Protein AF-J1RVV0-F1 (afdb_monomer_lite)

Foldseek 3Di:
DQWDWAFDDPDPQKTKTFTDGDPCVVVCVVLLVQCVVCVVVVPPVSNVVSQVVVLVVQDWDADPDDGDIDGFNGWHDDPRIIMTGD

Sequence (86 aa):
MIGTLFCIEIDQPWFRCEFALAEGWGKVGDLFAAQAAATDSGDQEALMHAIGAVRNLELNLHPQEGDEIIKPIMIQIRGDRANFRY

Radius of gyration: 12.61 Å; chains: 1; bounding box: 30×20×29 Å

pLDDT: mean 96.1, std 1.91, range [88.94, 98.31]

Secondary structure (DSSP, 8-state):
--EEEEEEEEETTEEEEEEEE-GGGGGTHHHHHHHHHHHHHT-HHHHHHHHHHHHTT---BPPSSSS--B--SEEEEETTEEEEE-

Structure (mmCIF, N/CA/C/O backbone):
data_AF-J1RVV0-F1
#
_entry.id   AF-J1RVV0-F1
#
loop_
_atom_site.group_PDB
_atom_site.id
_atom_site.type_symbol
_atom_site.label_atom_id
_atom_site.label_alt_id
_atom_site.label_comp_id
_atom_site.label_asym_id
_atom_site.label_entity_id
_atom_site.label_seq_id
_atom_site.pdbx_PDB_ins_code
_atom_site.Cartn_x
_atom_site.Cartn_y
_atom_site.Cartn_z
_atom_site.occupancy
_atom_site.B_iso_or_equiv
_atom_sit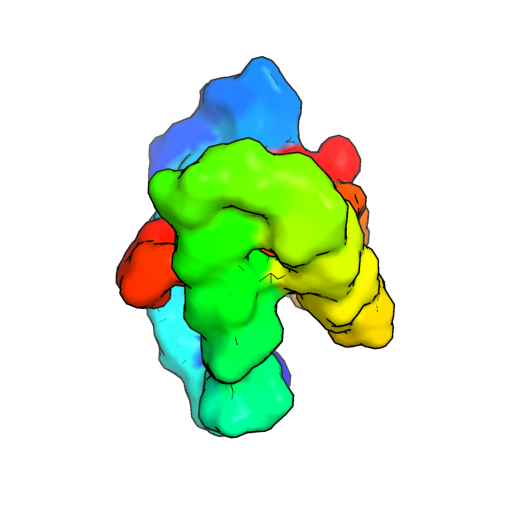e.auth_seq_id
_atom_site.auth_comp_id
_atom_site.auth_asym_id
_atom_site.auth_atom_id
_atom_site.pdbx_PDB_model_num
ATOM 1 N N . MET A 1 1 ? -14.308 0.435 -0.509 1.00 91.69 1 MET A N 1
ATOM 2 C CA . MET A 1 1 ? -13.248 -0.066 0.392 1.00 91.69 1 MET A CA 1
ATOM 3 C C . MET A 1 1 ? -12.290 -0.932 -0.414 1.00 91.69 1 MET A C 1
ATOM 5 O O . MET A 1 1 ? -12.774 -1.732 -1.206 1.00 91.69 1 MET A O 1
ATOM 9 N N . ILE A 1 2 ? -10.974 -0.746 -0.269 1.00 95.75 2 ILE A N 1
ATOM 10 C CA . ILE A 1 2 ? -9.956 -1.513 -1.023 1.00 95.75 2 ILE A CA 1
ATOM 11 C C . ILE A 1 2 ? -9.270 -2.598 -0.182 1.00 95.75 2 ILE A C 1
ATOM 13 O O . ILE A 1 2 ? -8.744 -3.554 -0.740 1.00 95.75 2 ILE A O 1
ATOM 17 N N . GLY A 1 3 ? -9.325 -2.477 1.144 1.00 97.31 3 GLY A N 1
ATOM 18 C CA . GLY A 1 3 ? -8.834 -3.473 2.085 1.00 97.31 3 GLY A CA 1
ATOM 19 C C . GLY A 1 3 ? -8.800 -2.940 3.514 1.00 97.31 3 GLY A C 1
ATOM 20 O O . GLY A 1 3 ? -9.243 -1.816 3.767 1.00 97.31 3 GLY A O 1
ATOM 21 N N . THR A 1 4 ? -8.273 -3.758 4.416 1.00 97.88 4 THR A N 1
ATOM 22 C CA . THR A 1 4 ? -8.114 -3.485 5.849 1.00 97.88 4 THR A CA 1
ATOM 23 C C . THR A 1 4 ? -6.640 -3.573 6.219 1.00 97.88 4 THR A C 1
ATOM 25 O O . THR A 1 4 ? -5.947 -4.477 5.753 1.00 97.88 4 THR A O 1
ATOM 28 N N . LEU A 1 5 ? -6.177 -2.655 7.068 1.00 97.81 5 LEU A N 1
ATOM 29 C CA . LEU A 1 5 ? -4.840 -2.686 7.653 1.00 97.81 5 LEU A CA 1
ATOM 30 C C . LEU A 1 5 ? -4.917 -3.146 9.108 1.00 97.81 5 LEU A C 1
ATOM 32 O O . LEU A 1 5 ? -5.702 -2.605 9.884 1.00 97.81 5 LEU A O 1
ATOM 36 N N . PHE A 1 6 ? -4.062 -4.092 9.478 1.00 97.38 6 PHE A N 1
ATOM 37 C CA . PHE A 1 6 ? -3.865 -4.522 10.859 1.00 97.38 6 PHE A CA 1
ATOM 38 C C . PHE A 1 6 ? -2.478 -4.077 11.305 1.00 97.38 6 PHE A C 1
ATOM 40 O O . PHE A 1 6 ? -1.482 -4.632 10.848 1.00 97.38 6 PHE A O 1
ATOM 47 N N . CYS A 1 7 ? -2.399 -3.044 12.147 1.00 95.94 7 CYS A N 1
ATOM 48 C CA . CYS A 1 7 ? -1.120 -2.521 12.622 1.00 95.94 7 CYS A CA 1
ATOM 49 C C . CYS A 1 7 ? -0.427 -3.546 13.529 1.00 95.94 7 CYS A C 1
ATOM 51 O O . CYS A 1 7 ? -0.979 -3.944 14.551 1.00 95.94 7 CYS A O 1
ATOM 53 N N . ILE A 1 8 ? 0.785 -3.950 13.151 1.00 97.62 8 ILE A N 1
ATOM 54 C CA . ILE A 1 8 ? 1.602 -4.928 13.881 1.00 97.62 8 ILE A CA 1
ATOM 55 C C . ILE A 1 8 ? 2.657 -4.207 14.716 1.00 97.62 8 ILE A C 1
ATOM 57 O O . ILE A 1 8 ? 2.901 -4.558 15.865 1.00 97.62 8 ILE A O 1
ATOM 61 N N . GLU A 1 9 ? 3.301 -3.205 14.119 1.00 96.75 9 GLU A N 1
ATOM 62 C CA . GLU A 1 9 ? 4.460 -2.526 14.686 1.00 96.75 9 GLU A CA 1
ATOM 63 C C . GLU A 1 9 ? 4.462 -1.056 14.265 1.00 96.75 9 GLU A C 1
ATOM 65 O O . GLU A 1 9 ? 4.096 -0.711 13.138 1.00 96.75 9 GLU A O 1
ATOM 70 N N . ILE A 1 10 ? 4.906 -0.195 15.178 1.00 96.44 10 ILE A N 1
ATOM 71 C CA . ILE A 1 10 ? 5.122 1.227 14.928 1.00 96.44 10 ILE A CA 1
ATOM 72 C C . ILE A 1 10 ? 6.626 1.486 15.037 1.00 96.44 10 ILE A C 1
ATOM 74 O O . ILE A 1 10 ? 7.191 1.448 16.127 1.00 96.44 10 ILE A O 1
ATOM 78 N N . ASP A 1 11 ? 7.251 1.761 13.897 1.00 93.62 11 ASP A N 1
ATOM 79 C CA . ASP A 1 11 ? 8.673 2.066 13.729 1.00 93.62 11 ASP A CA 1
ATOM 80 C C . ASP A 1 11 ? 8.793 3.445 13.076 1.00 93.62 11 ASP A C 1
ATOM 82 O O . ASP A 1 11 ? 8.915 3.583 11.858 1.00 93.62 11 ASP A O 1
ATOM 86 N N . GLN A 1 12 ? 8.620 4.483 13.894 1.00 92.12 12 GLN A N 1
ATOM 87 C CA . GLN A 1 12 ? 8.412 5.856 13.433 1.00 92.12 12 GLN A CA 1
ATOM 88 C C . GLN A 1 12 ? 9.463 6.292 12.384 1.00 92.12 12 GLN A C 1
ATOM 90 O O . GLN A 1 12 ? 10.663 6.129 12.609 1.00 92.12 12 GLN A O 1
ATOM 95 N N . PRO A 1 13 ? 9.042 6.879 11.242 1.00 95.19 13 PRO A N 1
ATOM 96 C CA . PRO A 1 13 ? 7.693 7.386 10.953 1.00 95.19 13 PRO A CA 1
ATOM 97 C C . PRO A 1 13 ? 6.717 6.338 10.385 1.00 95.19 13 PRO A C 1
ATOM 99 O O . PRO A 1 13 ? 5.646 6.700 9.906 1.00 95.19 13 PRO A O 1
ATOM 102 N N . TRP A 1 14 ? 7.091 5.059 10.360 1.00 97.38 14 TRP A N 1
ATOM 103 C CA . TRP A 1 14 ? 6.348 4.006 9.680 1.00 97.38 14 TRP A CA 1
ATOM 104 C C . TRP A 1 14 ? 5.445 3.201 10.608 1.00 97.38 14 TRP A C 1
ATOM 106 O O . TRP A 1 14 ? 5.815 2.804 11.709 1.00 97.38 14 TRP A O 1
ATOM 116 N N . PHE A 1 15 ? 4.272 2.880 10.085 1.00 97.75 15 PHE A N 1
ATOM 117 C CA . PHE A 1 15 ? 3.347 1.902 10.630 1.00 97.75 15 PHE A CA 1
ATOM 118 C C . PHE A 1 15 ? 3.421 0.672 9.740 1.00 97.75 15 PHE A C 1
ATOM 120 O O . PHE A 1 15 ? 3.157 0.763 8.537 1.00 97.75 15 PHE A O 1
ATOM 127 N N . ARG A 1 16 ? 3.810 -0.464 10.319 1.00 98.00 16 ARG A N 1
ATOM 128 C CA . ARG A 1 16 ? 3.899 -1.747 9.621 1.00 98.00 16 ARG A CA 1
ATOM 129 C C . ARG A 1 16 ? 2.631 -2.537 9.881 1.00 98.00 16 ARG A C 1
ATOM 131 O O . ARG A 1 16 ? 2.206 -2.694 11.028 1.00 98.00 16 ARG A O 1
ATOM 138 N N . CYS A 1 17 ? 2.012 -3.023 8.816 1.00 98.19 17 CYS A N 1
ATOM 139 C CA . CYS A 1 17 ? 0.696 -3.636 8.864 1.00 98.19 17 CYS A CA 1
ATOM 140 C C . CYS A 1 17 ? 0.627 -4.940 8.068 1.00 98.19 17 CYS A C 1
ATOM 142 O O . CYS A 1 17 ? 1.357 -5.143 7.094 1.00 98.19 17 CYS A O 1
ATOM 144 N N . GLU A 1 18 ? -0.322 -5.792 8.444 1.00 98.31 18 GLU A N 1
ATOM 145 C CA . GLU A 1 18 ? -0.885 -6.785 7.528 1.00 98.31 18 GLU A CA 1
ATOM 146 C C . GLU A 1 18 ? -2.013 -6.144 6.729 1.00 98.31 18 GLU A C 1
ATOM 148 O O . GLU A 1 18 ? -2.718 -5.259 7.220 1.00 98.31 18 GLU A O 1
ATOM 153 N N . PHE A 1 19 ? -2.172 -6.586 5.489 1.00 98.31 19 PHE A N 1
ATOM 154 C CA . PHE A 1 19 ? -3.186 -6.109 4.571 1.00 98.31 19 PHE A CA 1
ATOM 155 C C . PHE A 1 19 ? -4.110 -7.252 4.171 1.00 98.31 19 PHE A C 1
ATOM 157 O O . PHE A 1 19 ? -3.683 -8.244 3.583 1.00 98.31 19 PHE A O 1
ATOM 164 N N . ALA A 1 20 ? -5.399 -7.073 4.443 1.00 98.12 20 ALA A N 1
ATOM 165 C CA . ALA A 1 20 ? -6.446 -7.923 3.902 1.00 98.12 20 ALA A CA 1
ATOM 166 C C . ALA A 1 20 ? -7.150 -7.189 2.761 1.00 98.12 20 ALA A C 1
ATOM 168 O O . ALA A 1 20 ? -7.741 -6.127 2.967 1.00 98.12 20 ALA A O 1
ATOM 169 N N . LEU A 1 21 ? -7.100 -7.760 1.560 1.00 97.00 21 LEU A N 1
ATOM 170 C CA . LEU A 1 21 ? -7.775 -7.213 0.385 1.00 97.00 21 LEU A CA 1
ATOM 171 C C . LEU A 1 21 ? -9.304 -7.209 0.548 1.00 97.00 21 LEU A C 1
ATOM 173 O O . LEU A 1 21 ? -9.879 -8.074 1.207 1.00 97.00 21 LEU A O 1
ATOM 177 N N . ALA A 1 22 ? -9.963 -6.247 -0.096 1.00 96.81 22 ALA A N 1
ATOM 178 C CA . ALA A 1 22 ? -11.419 -6.188 -0.224 1.00 96.81 22 ALA A CA 1
ATOM 179 C C . ALA A 1 22 ? -11.836 -6.098 -1.701 1.00 96.81 22 ALA A C 1
ATOM 181 O O . ALA A 1 22 ? -11.000 -5.958 -2.592 1.00 96.81 22 ALA A O 1
ATOM 182 N N . GLU A 1 23 ? -13.142 -6.125 -1.970 1.00 95.69 23 GLU A N 1
ATOM 183 C CA . GLU A 1 23 ? -13.712 -6.123 -3.329 1.00 95.69 23 GLU A CA 1
ATOM 184 C C . GLU A 1 23 ? -13.193 -4.973 -4.217 1.00 95.69 23 GLU A C 1
ATOM 186 O O . GLU A 1 23 ? -12.971 -5.147 -5.414 1.00 95.69 23 GLU A O 1
ATOM 191 N N . GLY A 1 24 ? -12.928 -3.797 -3.637 1.00 95.31 24 GLY A N 1
ATOM 192 C CA . GLY A 1 24 ? -12.415 -2.642 -4.377 1.00 95.31 24 GLY A CA 1
ATOM 193 C C . GLY A 1 24 ? -10.953 -2.750 -4.824 1.00 95.31 24 GLY A C 1
ATOM 194 O O . GLY A 1 24 ? -10.515 -1.909 -5.609 1.00 95.31 24 GLY A O 1
ATOM 195 N N . TRP A 1 25 ? -10.201 -3.751 -4.353 1.00 97.06 25 TRP A N 1
ATOM 196 C CA . TRP A 1 25 ? -8.770 -3.901 -4.636 1.00 97.06 25 TRP A CA 1
ATOM 197 C C . TRP A 1 25 ? -8.464 -3.996 -6.133 1.00 97.06 25 TRP A C 1
ATOM 199 O O . TRP A 1 25 ? -7.530 -3.355 -6.610 1.00 97.06 25 TRP A O 1
ATOM 209 N N . GLY A 1 26 ? -9.294 -4.714 -6.897 1.00 96.25 26 GLY A N 1
ATOM 210 C CA . GLY A 1 26 ? -9.074 -4.940 -8.331 1.00 96.25 26 GLY A CA 1
ATOM 211 C C . GLY A 1 26 ? -9.015 -3.666 -9.185 1.00 96.25 26 GLY A C 1
ATOM 212 O O . GLY A 1 26 ? -8.547 -3.717 -10.313 1.00 96.25 26 GLY A O 1
ATOM 213 N N . LYS A 1 27 ? -9.453 -2.514 -8.660 1.00 96.00 27 LYS A N 1
ATOM 214 C CA . LYS A 1 27 ? -9.391 -1.217 -9.356 1.00 96.00 27 LYS A CA 1
ATOM 215 C C . LYS A 1 27 ? -8.061 -0.483 -9.178 1.00 96.00 27 LYS A C 1
ATOM 217 O O . LYS A 1 27 ? -7.792 0.454 -9.921 1.00 96.00 27 LYS A O 1
ATOM 222 N N . VAL A 1 28 ? -7.280 -0.846 -8.161 1.00 96.81 28 VAL A N 1
ATOM 223 C CA . VAL A 1 28 ? -6.075 -0.105 -7.747 1.00 96.81 28 VAL A CA 1
ATOM 224 C C . VAL A 1 28 ? -4.851 -0.995 -7.551 1.00 96.81 28 VAL A C 1
ATOM 226 O O . VAL A 1 28 ? -3.747 -0.470 -7.437 1.00 96.81 28 VAL A O 1
ATOM 229 N N . GLY A 1 29 ? -5.020 -2.321 -7.519 1.00 96.94 29 GLY A N 1
ATOM 230 C CA . GLY A 1 29 ? -3.943 -3.272 -7.244 1.00 96.94 29 GLY A CA 1
ATOM 231 C C . GLY A 1 29 ? -2.735 -3.106 -8.165 1.00 96.94 29 GLY A C 1
ATOM 232 O O . GLY A 1 29 ? -1.605 -3.149 -7.686 1.00 96.94 29 GLY A O 1
ATOM 233 N N . ASP A 1 30 ? -2.960 -2.801 -9.445 1.00 97.50 30 ASP A N 1
ATOM 234 C CA . ASP A 1 30 ? -1.886 -2.582 -10.422 1.00 97.50 30 ASP A CA 1
ATOM 235 C C . ASP A 1 30 ? -1.010 -1.366 -10.085 1.00 97.50 30 ASP A C 1
ATOM 237 O O . ASP A 1 30 ? 0.194 -1.382 -10.335 1.00 97.50 30 ASP A O 1
ATOM 241 N N . LEU A 1 31 ? -1.572 -0.328 -9.455 1.00 97.88 31 LEU A N 1
ATOM 242 C CA . LEU A 1 31 ? -0.807 0.848 -9.025 1.00 97.88 31 LEU A CA 1
ATOM 243 C C . LEU A 1 31 ? 0.138 0.502 -7.871 1.00 97.88 31 LEU A C 1
ATOM 245 O O . LEU A 1 31 ? 1.291 0.933 -7.857 1.00 97.88 31 LEU A O 1
ATOM 249 N N . PHE A 1 32 ? -0.327 -0.317 -6.927 1.00 97.75 32 PHE A N 1
ATOM 250 C CA . PHE A 1 32 ? 0.505 -0.815 -5.831 1.00 97.75 32 PHE A CA 1
ATOM 251 C C . PHE A 1 32 ? 1.546 -1.829 -6.314 1.00 97.75 32 PHE A C 1
ATOM 253 O O . PHE A 1 32 ? 2.690 -1.788 -5.863 1.00 97.75 32 PHE A O 1
ATOM 260 N N . ALA A 1 33 ? 1.196 -2.682 -7.280 1.00 97.12 33 ALA A N 1
ATOM 261 C CA . ALA A 1 33 ? 2.144 -3.589 -7.920 1.00 97.12 33 ALA A CA 1
ATOM 262 C C . ALA A 1 33 ? 3.253 -2.817 -8.656 1.00 97.12 33 ALA A C 1
ATOM 264 O O . ALA A 1 33 ? 4.431 -3.136 -8.495 1.00 97.12 33 ALA A O 1
ATOM 265 N N . ALA A 1 34 ? 2.901 -1.756 -9.390 1.00 96.94 34 ALA A N 1
ATOM 266 C CA . ALA A 1 34 ? 3.869 -0.876 -10.042 1.00 96.94 34 ALA A CA 1
ATOM 267 C C . ALA A 1 34 ? 4.781 -0.168 -9.027 1.00 96.94 34 ALA A C 1
ATOM 269 O O . ALA A 1 34 ? 5.989 -0.084 -9.234 1.00 96.94 34 ALA A O 1
ATOM 270 N N . GLN A 1 35 ? 4.231 0.290 -7.899 1.00 97.44 35 GLN A N 1
ATOM 271 C CA . GLN A 1 35 ? 5.014 0.893 -6.818 1.00 97.44 35 GLN A CA 1
ATOM 272 C C . GLN A 1 35 ? 5.995 -0.101 -6.180 1.00 97.44 35 GLN A C 1
ATOM 274 O O . GLN A 1 35 ? 7.142 0.264 -5.908 1.00 97.44 35 GLN A O 1
ATOM 279 N N . ALA A 1 36 ? 5.571 -1.348 -5.960 1.00 96.06 36 ALA A N 1
ATOM 280 C CA . ALA A 1 36 ? 6.437 -2.407 -5.452 1.00 96.06 36 ALA A CA 1
ATOM 281 C C . ALA A 1 36 ? 7.574 -2.706 -6.441 1.00 96.06 36 ALA A C 1
ATOM 283 O O . ALA A 1 36 ? 8.740 -2.626 -6.064 1.00 96.06 36 ALA A O 1
ATOM 284 N N . ALA A 1 37 ? 7.246 -2.920 -7.718 1.00 96.69 37 ALA A N 1
ATOM 285 C CA . ALA A 1 37 ? 8.231 -3.188 -8.763 1.00 96.69 37 ALA A CA 1
ATOM 286 C C . ALA A 1 37 ? 9.243 -2.042 -8.929 1.00 96.69 37 ALA A C 1
ATOM 288 O O . ALA A 1 37 ? 10.445 -2.286 -9.025 1.00 96.69 37 ALA A O 1
ATOM 289 N N . ALA A 1 38 ? 8.781 -0.787 -8.905 1.00 96.12 38 ALA A N 1
ATOM 290 C CA . ALA A 1 38 ? 9.660 0.377 -8.971 1.00 96.12 38 ALA A CA 1
ATOM 291 C C . ALA A 1 38 ? 10.598 0.450 -7.756 1.00 96.12 38 ALA A C 1
ATOM 293 O O . ALA A 1 38 ? 11.788 0.718 -7.909 1.00 96.12 38 ALA A O 1
ATOM 294 N N . THR A 1 39 ? 10.088 0.135 -6.561 1.00 93.56 39 THR A N 1
ATOM 295 C CA . THR A 1 39 ? 10.912 0.066 -5.347 1.00 93.56 39 THR A CA 1
ATOM 296 C C . THR A 1 39 ? 12.005 -0.995 -5.471 1.00 93.56 39 THR A C 1
ATOM 298 O O . THR A 1 39 ? 13.158 -0.717 -5.154 1.00 93.56 39 THR A O 1
ATOM 301 N N . ASP A 1 40 ? 11.658 -2.184 -5.964 1.00 94.88 40 ASP A N 1
ATOM 302 C CA . ASP A 1 40 ? 12.595 -3.305 -6.093 1.00 94.88 40 ASP A CA 1
ATOM 303 C C . ASP A 1 40 ? 13.637 -3.065 -7.198 1.00 94.88 40 ASP A C 1
ATOM 305 O O . ASP A 1 40 ? 14.771 -3.530 -7.102 1.00 94.88 40 ASP A O 1
ATOM 309 N N . SER A 1 41 ? 13.278 -2.296 -8.231 1.00 96.19 41 SER A N 1
ATOM 310 C CA . SER A 1 41 ? 14.187 -1.936 -9.325 1.00 96.19 41 SER A CA 1
ATOM 311 C C . SER A 1 41 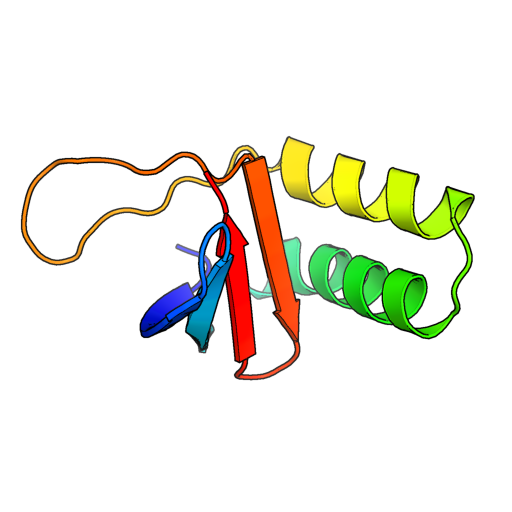? 15.265 -0.916 -8.937 1.00 96.19 41 SER A C 1
ATOM 313 O O . SER A 1 41 ? 16.289 -0.824 -9.611 1.00 96.19 41 SER A O 1
ATOM 315 N N . GLY A 1 42 ? 15.037 -0.124 -7.882 1.00 94.25 42 GLY A N 1
ATOM 316 C CA . GLY A 1 42 ? 15.899 1.005 -7.515 1.00 94.25 42 GLY A CA 1
ATOM 317 C C . GLY A 1 42 ? 15.832 2.204 -8.474 1.00 94.25 42 GLY A C 1
ATOM 318 O O . GLY A 1 42 ? 16.547 3.185 -8.261 1.00 94.25 42 GLY A O 1
ATOM 319 N N . ASP A 1 43 ? 14.980 2.157 -9.502 1.00 95.56 43 ASP A N 1
ATOM 320 C CA . ASP A 1 43 ? 14.741 3.267 -10.421 1.00 95.56 43 ASP A CA 1
ATOM 321 C C . ASP A 1 43 ? 13.993 4.394 -9.696 1.00 95.56 43 ASP A C 1
ATOM 323 O O . ASP A 1 43 ? 12.808 4.293 -9.361 1.00 95.56 43 ASP A O 1
ATOM 327 N N . GLN A 1 44 ? 14.711 5.486 -9.434 1.00 95.19 44 GLN A N 1
ATOM 328 C CA . GLN A 1 44 ? 14.175 6.627 -8.699 1.00 95.19 44 GLN A CA 1
ATOM 329 C C . GLN A 1 44 ? 13.068 7.356 -9.462 1.00 95.19 44 GLN A C 1
ATOM 331 O O . GLN A 1 44 ? 12.128 7.847 -8.836 1.00 95.19 44 GLN A O 1
ATOM 336 N N 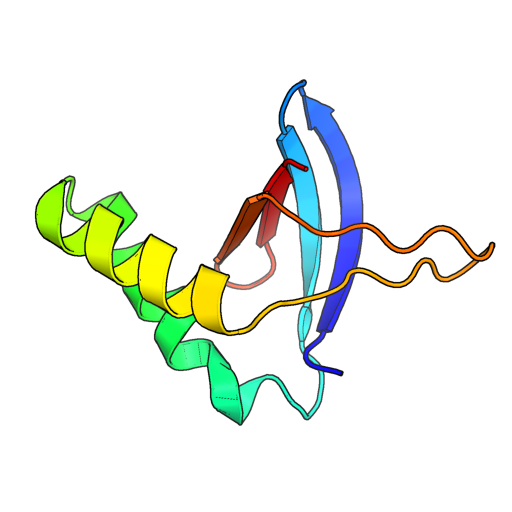. GLU A 1 45 ? 13.153 7.434 -10.789 1.00 96.56 45 GLU A N 1
ATOM 337 C CA . GLU A 1 45 ? 12.151 8.115 -11.606 1.00 96.56 45 GLU A CA 1
ATOM 338 C C . GLU A 1 45 ? 10.857 7.300 -11.626 1.00 96.56 45 GLU A C 1
ATOM 340 O O . GLU A 1 45 ? 9.787 7.818 -11.287 1.00 96.56 45 GLU A O 1
ATOM 345 N N . ALA A 1 46 ? 10.963 5.995 -11.891 1.00 95.94 46 ALA A N 1
ATOM 346 C CA . ALA A 1 46 ? 9.827 5.079 -11.833 1.00 95.94 46 ALA A CA 1
ATOM 347 C C . ALA A 1 46 ? 9.174 5.073 -10.442 1.00 95.94 46 ALA A C 1
ATOM 349 O O . ALA A 1 46 ? 7.945 5.100 -10.326 1.00 95.94 46 ALA A O 1
ATOM 350 N N . LEU A 1 47 ? 9.983 5.101 -9.378 1.00 95.50 47 LEU A N 1
ATOM 351 C CA . LEU A 1 47 ? 9.486 5.143 -8.007 1.00 95.50 47 LEU A CA 1
ATOM 352 C C . LEU A 1 47 ? 8.725 6.443 -7.719 1.00 95.50 47 LEU A C 1
ATOM 354 O O . LEU A 1 47 ? 7.637 6.393 -7.143 1.00 95.50 47 LEU A O 1
ATOM 358 N N . MET A 1 48 ? 9.244 7.599 -8.145 1.00 96.12 48 MET A N 1
ATOM 359 C CA . MET A 1 48 ? 8.545 8.881 -7.995 1.00 96.12 48 MET A CA 1
ATOM 360 C C . MET A 1 48 ? 7.202 8.891 -8.732 1.00 96.12 48 MET A C 1
ATOM 362 O O . MET A 1 48 ? 6.198 9.335 -8.165 1.00 96.12 48 MET A O 1
ATOM 366 N N . HIS A 1 49 ? 7.153 8.360 -9.956 1.00 97.44 49 HIS A N 1
ATOM 367 C CA . HIS A 1 49 ? 5.909 8.243 -10.716 1.00 97.44 49 HIS A CA 1
ATOM 368 C C . HIS A 1 49 ? 4.895 7.323 -10.033 1.00 97.44 49 HIS A C 1
ATOM 370 O O . HIS A 1 49 ? 3.732 7.704 -9.876 1.00 97.44 49 HIS A O 1
ATOM 376 N N . ALA A 1 50 ? 5.325 6.147 -9.572 1.00 97.50 50 ALA A N 1
ATOM 377 C CA . ALA A 1 50 ? 4.440 5.190 -8.917 1.00 97.50 50 ALA A CA 1
ATOM 378 C C . ALA A 1 50 ? 3.920 5.704 -7.563 1.00 97.50 50 ALA A C 1
ATOM 380 O O . ALA A 1 50 ? 2.733 5.570 -7.261 1.00 97.50 50 ALA A O 1
ATOM 381 N N . ILE A 1 51 ? 4.772 6.369 -6.771 1.00 95.75 51 ILE A N 1
ATOM 382 C CA . ILE A 1 51 ? 4.351 7.062 -5.544 1.00 95.75 51 ILE A CA 1
ATOM 383 C C . ILE A 1 51 ? 3.304 8.132 -5.868 1.00 95.75 51 ILE A C 1
ATOM 385 O O . ILE A 1 51 ? 2.284 8.210 -5.185 1.00 95.75 51 ILE A O 1
ATOM 389 N N . GLY A 1 52 ? 3.532 8.940 -6.908 1.00 97.00 52 GLY A N 1
ATOM 390 C CA . GLY A 1 52 ? 2.583 9.961 -7.348 1.00 97.00 52 GLY A CA 1
ATOM 391 C C . GLY A 1 52 ?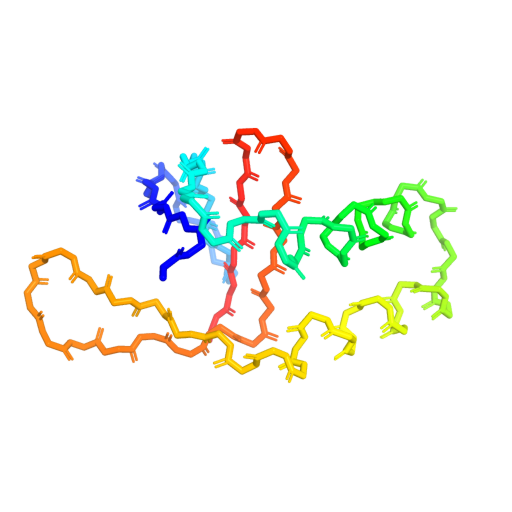 1.228 9.371 -7.738 1.00 97.00 52 GLY A C 1
ATOM 392 O O . GLY A 1 52 ? 0.196 9.882 -7.310 1.00 97.00 52 GLY A O 1
ATOM 393 N N . ALA A 1 53 ? 1.224 8.264 -8.482 1.00 97.62 53 ALA A N 1
ATOM 394 C CA . ALA A 1 53 ? 0.003 7.587 -8.908 1.00 97.62 53 ALA A CA 1
ATOM 395 C C . ALA A 1 53 ? -0.822 7.058 -7.723 1.00 97.62 53 ALA A C 1
ATOM 397 O O . ALA A 1 53 ? -2.029 7.284 -7.677 1.00 97.62 53 ALA A O 1
ATOM 398 N N . VAL A 1 54 ? -0.178 6.426 -6.734 1.00 97.56 54 VAL A N 1
ATOM 399 C CA . VAL A 1 54 ? -0.855 5.969 -5.507 1.00 97.56 54 VAL A CA 1
ATOM 400 C C . VAL A 1 54 ? -1.356 7.153 -4.678 1.00 97.56 54 VAL A C 1
ATOM 402 O O . VAL A 1 54 ? -2.484 7.124 -4.194 1.00 97.56 54 VAL A O 1
ATOM 405 N N . ARG A 1 55 ? -0.566 8.225 -4.541 1.00 95.94 55 ARG A N 1
ATOM 406 C CA . ARG A 1 55 ? -0.978 9.430 -3.801 1.00 95.94 55 ARG A CA 1
ATOM 407 C C . ARG A 1 55 ? -2.209 10.098 -4.422 1.00 95.94 55 ARG A C 1
ATOM 409 O O . ARG A 1 55 ? -3.069 10.574 -3.690 1.00 95.94 55 ARG A O 1
ATOM 416 N N . ASN A 1 56 ? -2.321 10.089 -5.750 1.00 96.94 56 ASN A N 1
ATOM 417 C CA . ASN A 1 56 ? -3.466 10.647 -6.478 1.00 96.94 56 ASN A CA 1
ATOM 418 C C . ASN A 1 56 ? -4.774 9.860 -6.275 1.00 96.94 56 ASN A C 1
ATOM 420 O O . ASN A 1 56 ? -5.826 10.335 -6.689 1.00 96.94 56 ASN A O 1
ATOM 424 N N . LEU A 1 57 ? -4.731 8.681 -5.644 1.00 96.19 57 LEU A N 1
ATOM 425 C CA . LEU A 1 57 ? -5.939 7.976 -5.209 1.00 96.19 57 LEU A CA 1
ATOM 426 C C . LEU A 1 57 ? -6.600 8.631 -3.986 1.00 96.19 57 LEU A C 1
ATOM 428 O O . LEU A 1 57 ? -7.721 8.255 -3.654 1.00 96.19 57 LEU A O 1
ATOM 432 N N . GLU A 1 58 ? -5.901 9.548 -3.302 1.00 95.94 58 GLU A N 1
ATOM 433 C CA . GLU A 1 58 ? -6.393 10.277 -2.123 1.00 95.94 58 GLU A CA 1
ATOM 434 C C . GLU A 1 58 ? -6.993 9.344 -1.055 1.00 95.94 58 GLU A C 1
ATOM 436 O O . GLU A 1 58 ? -8.068 9.584 -0.498 1.00 95.94 58 GLU A O 1
ATOM 441 N N . LEU A 1 59 ? -6.297 8.231 -0.796 1.00 96.31 59 LEU A N 1
ATOM 442 C CA . LEU A 1 59 ? -6.761 7.202 0.130 1.00 96.31 59 LEU A CA 1
ATOM 443 C C . LEU A 1 59 ? -6.895 7.751 1.551 1.00 96.31 59 LEU A C 1
ATOM 445 O O . LEU A 1 59 ? -6.029 8.469 2.044 1.00 96.31 59 LEU A O 1
ATOM 449 N N . ASN A 1 60 ? -7.963 7.328 2.220 1.00 97.44 60 ASN A N 1
ATOM 450 C CA . ASN A 1 60 ? -8.223 7.603 3.625 1.00 97.44 60 ASN A CA 1
ATOM 451 C C . ASN A 1 60 ? -8.214 6.282 4.399 1.00 97.44 60 ASN A C 1
ATOM 453 O O . ASN A 1 60 ? -8.787 5.287 3.940 1.00 97.44 60 ASN A O 1
ATOM 457 N N . LEU A 1 61 ? -7.593 6.276 5.576 1.00 97.00 61 LEU A N 1
ATOM 458 C CA . LEU A 1 61 ? -7.683 5.171 6.524 1.00 97.00 61 LEU A CA 1
ATOM 459 C C . LEU A 1 61 ? 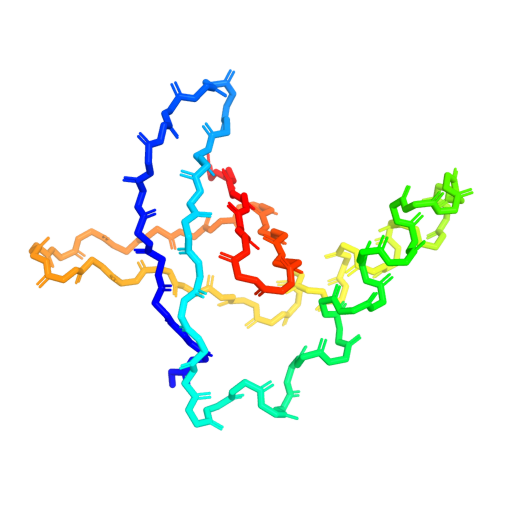-8.753 5.524 7.553 1.00 97.00 61 LEU A C 1
ATOM 461 O O . LEU A 1 61 ? -8.626 6.500 8.292 1.00 97.00 61 LEU A O 1
ATOM 465 N N . HIS A 1 62 ? -9.814 4.727 7.562 1.00 97.00 62 HIS A N 1
ATOM 466 C CA . HIS A 1 62 ? -10.892 4.837 8.532 1.00 97.00 62 HIS A CA 1
ATOM 467 C C . HIS A 1 62 ? -10.621 3.841 9.663 1.00 97.00 62 HIS A C 1
ATOM 469 O O . HIS A 1 62 ? -10.420 2.656 9.367 1.00 97.00 62 HIS A O 1
ATOM 475 N N . PRO A 1 63 ? -10.587 4.281 10.929 1.00 94.06 63 PRO A N 1
ATOM 476 C CA . PRO A 1 63 ? -10.401 3.372 12.045 1.00 94.06 63 PRO A CA 1
ATOM 477 C C . PRO A 1 63 ? -11.654 2.502 12.214 1.00 94.06 63 PRO A C 1
ATOM 479 O O . PRO A 1 63 ? -12.762 2.906 11.859 1.00 94.06 63 PRO A O 1
ATOM 482 N N . GLN A 1 64 ? -11.483 1.286 12.737 1.00 89.75 64 GLN A N 1
ATOM 483 C CA . GLN A 1 64 ? -12.630 0.442 13.102 1.00 89.75 64 GLN A CA 1
ATOM 484 C C . GLN A 1 64 ? -13.338 0.963 14.360 1.00 89.75 64 GLN A C 1
ATOM 486 O O . GLN A 1 64 ? -14.548 0.798 14.491 1.00 89.75 64 GLN A O 1
ATOM 491 N N . GLU A 1 65 ? -12.585 1.607 15.255 1.00 88.94 65 GLU A N 1
ATOM 492 C CA . GLU A 1 65 ? -13.084 2.250 16.467 1.00 88.94 65 GLU A CA 1
ATOM 493 C C . GLU A 1 65 ? -12.620 3.712 16.513 1.00 88.94 65 GLU A C 1
ATOM 495 O O . GLU A 1 65 ? -11.434 3.997 16.347 1.00 88.94 65 GLU A O 1
ATOM 500 N N . GLY A 1 66 ? -13.552 4.635 16.763 1.00 89.69 66 GLY A N 1
ATOM 501 C CA . GLY A 1 66 ? -13.301 6.079 16.758 1.00 89.69 66 GLY A CA 1
ATOM 502 C C . GLY A 1 66 ? -13.561 6.746 15.404 1.00 89.69 66 GLY A C 1
ATOM 503 O O . GLY A 1 66 ? -14.003 6.103 14.456 1.00 89.69 66 GLY A O 1
ATOM 504 N N . ASP A 1 67 ? -13.282 8.052 15.332 1.00 91.94 67 ASP A N 1
ATOM 505 C CA . ASP A 1 67 ? -13.672 8.908 14.196 1.00 91.94 67 ASP A CA 1
ATOM 506 C C . ASP A 1 67 ? -12.483 9.591 13.493 1.00 91.94 67 ASP A C 1
ATOM 508 O O . ASP A 1 67 ? -12.663 10.323 12.517 1.00 91.94 67 ASP A O 1
ATOM 512 N N . GLU A 1 68 ? -11.254 9.388 13.977 1.00 94.31 68 GLU A N 1
ATOM 513 C CA . GLU A 1 68 ? -10.073 10.038 13.406 1.00 94.31 68 GLU A CA 1
ATOM 514 C C . GLU A 1 68 ? -9.672 9.388 12.078 1.00 94.31 68 GLU A C 1
ATOM 516 O O . GLU A 1 68 ? -9.163 8.271 12.035 1.00 94.31 68 GLU A O 1
ATOM 521 N N . ILE A 1 69 ? -9.881 10.109 10.977 1.00 96.44 69 ILE A N 1
ATOM 522 C CA . ILE A 1 69 ? -9.469 9.674 9.641 1.00 96.44 69 ILE A CA 1
ATOM 523 C C . ILE A 1 69 ? -8.001 10.034 9.415 1.00 96.44 69 ILE A C 1
ATOM 525 O O . ILE A 1 69 ? -7.633 11.210 9.430 1.00 96.44 69 ILE A O 1
ATOM 529 N N . ILE A 1 70 ? -7.183 9.031 9.097 1.00 95.81 70 ILE A N 1
ATOM 530 C CA . ILE A 1 70 ? -5.776 9.234 8.746 1.00 95.81 70 ILE A CA 1
ATOM 531 C C . ILE A 1 70 ? -5.638 9.388 7.229 1.00 95.81 70 ILE A C 1
ATOM 533 O O . ILE A 1 70 ? -6.142 8.572 6.452 1.00 95.81 70 ILE A O 1
ATOM 537 N N . LYS A 1 71 ? -4.900 10.419 6.807 1.00 96.56 71 LYS A N 1
ATOM 538 C CA . LYS A 1 71 ? -4.524 10.665 5.409 1.00 96.56 71 LYS A CA 1
ATOM 539 C C . LYS A 1 71 ? -3.044 10.335 5.208 1.00 96.56 71 LYS A C 1
ATOM 541 O O . LYS A 1 71 ? -2.204 11.188 5.489 1.00 96.56 71 LYS A O 1
ATOM 546 N N . PRO A 1 72 ? -2.694 9.118 4.759 1.00 95.25 72 PRO A N 1
ATOM 547 C CA . PRO A 1 72 ? -1.301 8.742 4.582 1.00 95.25 72 PRO A CA 1
ATOM 548 C C . PRO A 1 72 ? -0.617 9.616 3.526 1.00 95.25 72 PRO A C 1
ATOM 550 O O . PRO A 1 72 ? -1.068 9.711 2.386 1.00 95.25 72 PRO A O 1
ATOM 553 N N . ILE A 1 73 ? 0.532 10.192 3.890 1.00 94.94 73 ILE A N 1
ATOM 554 C CA . ILE A 1 73 ? 1.459 10.832 2.944 1.00 94.94 73 ILE A CA 1
ATOM 555 C C . ILE A 1 73 ? 2.022 9.773 1.990 1.00 94.94 73 ILE A C 1
ATOM 557 O O . ILE A 1 73 ? 2.267 10.041 0.811 1.00 94.94 73 ILE A O 1
ATOM 561 N N . MET A 1 74 ? 2.246 8.561 2.503 1.00 95.56 74 MET A N 1
ATOM 562 C CA . MET A 1 74 ? 2.685 7.414 1.721 1.00 95.56 74 MET A CA 1
ATOM 563 C C . MET A 1 74 ? 2.070 6.139 2.279 1.00 95.56 74 MET A C 1
ATOM 565 O O . MET A 1 74 ? 2.104 5.910 3.485 1.00 95.56 74 MET A O 1
ATOM 569 N N . ILE A 1 75 ? 1.571 5.296 1.381 1.00 97.38 75 ILE A N 1
ATOM 570 C CA . ILE A 1 75 ? 1.155 3.929 1.667 1.00 97.38 75 ILE A CA 1
ATOM 571 C C . ILE A 1 75 ? 1.744 3.012 0.598 1.00 97.38 75 ILE A C 1
ATOM 573 O O . ILE A 1 75 ? 1.755 3.346 -0.589 1.00 97.38 75 ILE A O 1
ATOM 577 N N . GLN A 1 76 ? 2.279 1.885 1.046 1.00 97.25 76 GLN A N 1
ATOM 578 C CA . GLN A 1 76 ? 2.805 0.809 0.225 1.00 97.25 76 GLN A CA 1
ATOM 579 C C . GLN A 1 76 ? 2.070 -0.470 0.591 1.00 97.25 76 GLN A C 1
ATOM 581 O O . GLN A 1 76 ? 1.889 -0.742 1.775 1.00 97.25 76 GLN A O 1
ATOM 586 N N . ILE A 1 77 ? 1.676 -1.255 -0.407 1.00 97.69 77 ILE A N 1
ATOM 587 C CA . ILE A 1 77 ? 1.014 -2.548 -0.216 1.00 97.69 77 ILE A CA 1
ATOM 588 C C . ILE A 1 77 ? 1.715 -3.566 -1.112 1.00 97.69 77 ILE A C 1
ATOM 590 O O . ILE A 1 77 ? 1.911 -3.320 -2.301 1.00 97.69 77 ILE A O 1
ATOM 594 N N . ARG A 1 78 ? 2.129 -4.692 -0.528 1.00 95.00 78 ARG A N 1
ATOM 595 C CA . ARG A 1 78 ? 2.884 -5.770 -1.173 1.00 95.00 78 ARG A CA 1
ATOM 596 C C . ARG A 1 78 ? 2.333 -7.108 -0.691 1.00 95.00 78 ARG A C 1
ATOM 598 O O . ARG A 1 78 ? 2.649 -7.546 0.412 1.00 95.00 78 ARG A O 1
ATOM 605 N N . GLY A 1 79 ? 1.495 -7.743 -1.507 1.00 94.12 79 GLY A N 1
ATOM 606 C CA . GLY A 1 79 ? 0.801 -8.964 -1.096 1.00 94.12 79 GLY A CA 1
ATOM 607 C C . GLY A 1 79 ? -0.059 -8.720 0.147 1.00 94.12 79 GLY A C 1
ATOM 608 O O . GLY A 1 79 ? -0.951 -7.876 0.120 1.00 94.12 79 GLY A O 1
ATOM 609 N N . ASP A 1 80 ? 0.238 -9.439 1.225 1.00 97.00 80 ASP A N 1
ATOM 610 C CA . ASP A 1 80 ? -0.419 -9.347 2.534 1.00 97.00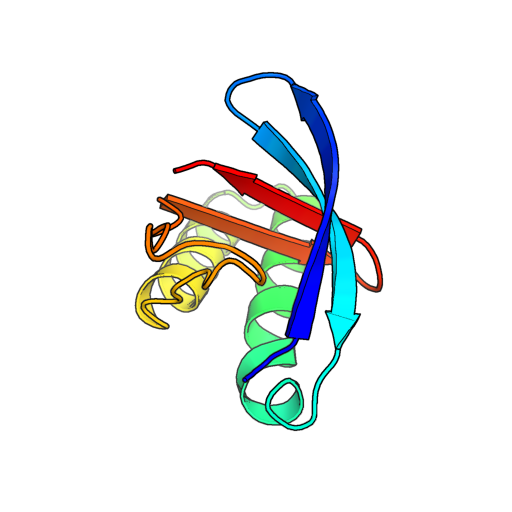 80 ASP A CA 1
ATOM 611 C C . ASP A 1 80 ? 0.261 -8.356 3.497 1.00 97.00 80 ASP A C 1
ATOM 613 O O . ASP A 1 80 ? -0.124 -8.256 4.661 1.00 97.00 80 ASP A O 1
ATOM 617 N N . ARG A 1 81 ? 1.274 -7.607 3.044 1.00 97.81 81 ARG A N 1
ATOM 618 C CA . ARG A 1 81 ? 1.983 -6.603 3.849 1.00 97.81 81 ARG A CA 1
ATOM 619 C C . ARG A 1 81 ? 1.674 -5.199 3.379 1.00 97.81 81 ARG A C 1
ATOM 621 O O . ARG A 1 81 ? 1.567 -4.934 2.183 1.00 97.81 81 ARG A O 1
ATOM 628 N N . ALA A 1 82 ? 1.618 -4.272 4.322 1.00 97.94 82 ALA A N 1
ATOM 629 C CA . ALA A 1 82 ? 1.507 -2.858 4.026 1.00 97.94 82 ALA A CA 1
ATOM 630 C C . ALA A 1 82 ? 2.331 -2.015 4.993 1.00 97.94 82 ALA A C 1
ATOM 632 O O . ALA A 1 82 ? 2.502 -2.372 6.153 1.00 97.94 82 ALA A O 1
ATOM 633 N N . ASN A 1 83 ? 2.818 -0.877 4.510 1.00 97.38 83 ASN A N 1
ATOM 634 C CA . ASN A 1 83 ? 3.481 0.128 5.331 1.00 97.38 83 ASN A CA 1
ATOM 635 C C . ASN A 1 83 ? 2.916 1.499 4.986 1.00 97.38 83 ASN A C 1
ATOM 637 O O . ASN A 1 83 ? 2.773 1.821 3.805 1.00 97.38 83 ASN A O 1
ATOM 641 N N . PHE A 1 84 ? 2.637 2.327 5.986 1.00 97.44 84 PHE A N 1
ATOM 642 C CA . PHE A 1 84 ? 2.241 3.710 5.742 1.00 97.44 84 PHE A CA 1
ATOM 643 C C . PHE A 1 84 ? 2.890 4.684 6.720 1.00 97.44 84 PHE A C 1
ATOM 645 O O . PHE A 1 84 ? 3.365 4.300 7.787 1.00 97.44 84 PHE A O 1
ATOM 652 N N . ARG A 1 85 ? 2.910 5.957 6.325 1.00 96.62 85 ARG A N 1
ATOM 653 C CA . ARG A 1 85 ? 3.244 7.104 7.174 1.00 96.62 85 ARG A CA 1
ATOM 654 C C . ARG A 1 85 ? 2.334 8.275 6.824 1.00 96.62 85 ARG A C 1
ATOM 656 O O . ARG A 1 85 ? 1.933 8.408 5.661 1.00 96.62 85 ARG A O 1
ATOM 663 N N . TYR A 1 86 ? 2.016 9.098 7.811 1.00 93.06 86 TYR A N 1
ATOM 664 C CA . TYR A 1 86 ? 1.082 10.218 7.710 1.00 93.06 86 TYR A CA 1
ATOM 665 C C . TYR A 1 86 ? 1.606 11.448 8.443 1.00 93.06 86 TYR A C 1
ATOM 667 O O . TYR A 1 86 ? 2.521 11.283 9.280 1.00 93.06 86 TYR A O 1
#

Organism: NCBI:txid1160718